Protein AF-A0A941CF32-F1 (afdb_monomer)

Structure (mmCIF, N/CA/C/O backbone):
data_AF-A0A941CF32-F1
#
_entry.id   AF-A0A941CF32-F1
#
loop_
_atom_site.group_PDB
_atom_site.id
_atom_site.type_symbol
_atom_site.label_atom_id
_atom_site.label_alt_id
_atom_site.label_comp_id
_atom_site.label_asym_id
_atom_site.label_entity_id
_atom_site.label_seq_id
_atom_site.pdbx_PDB_ins_code
_atom_site.Cartn_x
_atom_site.Cartn_y
_atom_site.Cartn_z
_atom_site.occupancy
_atom_site.B_iso_or_equiv
_atom_site.auth_seq_id
_atom_site.auth_comp_id
_atom_site.auth_asym_id
_atom_site.auth_atom_id
_atom_site.pdbx_PDB_model_num
ATOM 1 N N . MET A 1 1 ? -25.924 3.828 -7.195 1.00 36.53 1 MET A N 1
ATOM 2 C CA . MET A 1 1 ? -24.446 3.861 -7.277 1.00 36.53 1 MET A CA 1
ATOM 3 C C . MET A 1 1 ? -23.952 2.425 -7.273 1.00 36.53 1 MET A C 1
ATOM 5 O O . MET A 1 1 ? -24.348 1.684 -6.388 1.00 36.53 1 MET A O 1
ATOM 9 N N . LYS A 1 2 ? -23.211 1.990 -8.299 1.00 34.38 2 LYS A N 1
ATOM 10 C CA . LYS A 1 2 ? -22.688 0.617 -8.357 1.00 34.38 2 LYS A CA 1
ATOM 11 C C . LYS A 1 2 ? -21.436 0.548 -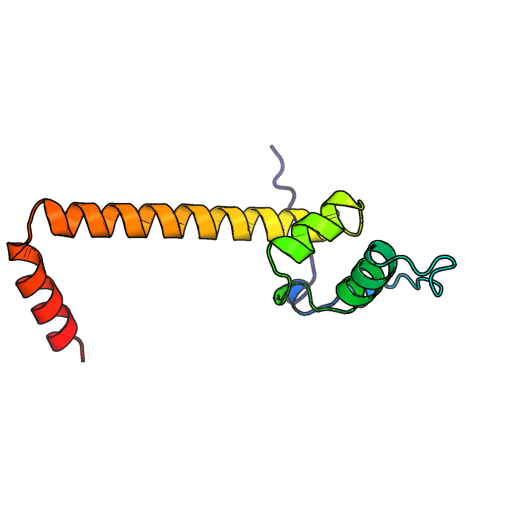7.486 1.00 34.38 2 LYS A C 1
ATOM 13 O O . LYS A 1 2 ? -20.471 1.246 -7.783 1.00 34.38 2 LYS A O 1
ATOM 18 N N . SER A 1 3 ? -21.477 -0.257 -6.429 1.00 39.31 3 SER A N 1
ATOM 19 C CA . SER A 1 3 ? -20.306 -0.626 -5.638 1.00 39.31 3 SER A CA 1
ATOM 20 C C . SER A 1 3 ? -19.255 -1.201 -6.581 1.00 39.31 3 SER A C 1
ATOM 22 O O . SER A 1 3 ? -19.470 -2.236 -7.210 1.00 39.31 3 SER A O 1
ATOM 24 N N . THR A 1 4 ? -18.139 -0.500 -6.748 1.00 43.00 4 THR A N 1
ATOM 25 C CA . THR A 1 4 ? -16.981 -1.009 -7.481 1.00 43.00 4 THR A CA 1
ATOM 26 C C . THR A 1 4 ? -16.280 -2.033 -6.596 1.00 43.00 4 THR A C 1
ATOM 28 O O . THR A 1 4 ? -15.245 -1.746 -5.996 1.00 43.00 4 THR A O 1
ATOM 31 N N . GLU A 1 5 ? -16.868 -3.224 -6.468 1.00 46.00 5 GLU A N 1
ATOM 32 C CA . GLU A 1 5 ? -16.175 -4.389 -5.927 1.00 46.00 5 GLU A CA 1
ATOM 33 C C . GLU A 1 5 ? -15.049 -4.726 -6.894 1.00 46.00 5 GLU A C 1
ATOM 35 O O . GLU A 1 5 ? -15.229 -5.369 -7.932 1.00 46.00 5 GLU A O 1
ATOM 40 N N . THR A 1 6 ? -13.864 -4.211 -6.588 1.00 52.44 6 THR A N 1
ATOM 41 C CA . THR A 1 6 ? -12.679 -4.570 -7.345 1.00 52.44 6 THR A CA 1
ATOM 42 C C . THR A 1 6 ? -12.328 -5.987 -6.917 1.00 52.44 6 THR A C 1
ATOM 44 O O . THR A 1 6 ? -11.765 -6.209 -5.851 1.00 52.44 6 THR A O 1
ATOM 47 N N . LYS A 1 7 ? -12.794 -6.954 -7.711 1.00 62.62 7 LYS A N 1
ATOM 48 C CA . LYS A 1 7 ? -12.733 -8.392 -7.444 1.00 62.62 7 LYS A CA 1
ATOM 49 C C . LYS A 1 7 ? -11.291 -8.886 -7.581 1.00 62.62 7 LYS A C 1
ATOM 51 O O . LYS A 1 7 ? -10.892 -9.412 -8.618 1.00 62.62 7 LYS A O 1
ATOM 56 N N . TYR A 1 8 ? -10.479 -8.607 -6.571 1.00 68.38 8 TYR A N 1
ATOM 57 C CA . TYR A 1 8 ? -9.125 -9.126 -6.462 1.00 68.38 8 TYR A CA 1
ATOM 58 C C . TYR A 1 8 ? -9.152 -10.570 -5.953 1.00 68.38 8 TYR A C 1
ATOM 60 O O . TYR A 1 8 ? -10.099 -10.988 -5.291 1.00 68.38 8 TYR A O 1
ATOM 68 N N . GLU A 1 9 ? -8.113 -11.343 -6.264 1.00 70.25 9 GLU A N 1
ATOM 69 C CA . GLU A 1 9 ? -7.898 -12.654 -5.642 1.00 70.25 9 GLU A CA 1
ATOM 70 C C . GLU A 1 9 ? -7.837 -12.498 -4.113 1.00 70.25 9 GLU A C 1
ATOM 72 O O . GLU A 1 9 ? -7.256 -11.524 -3.643 1.00 70.25 9 GLU A O 1
ATOM 77 N N . ASN A 1 10 ? -8.384 -13.440 -3.334 1.00 77.12 10 ASN A N 1
ATOM 78 C CA . ASN A 1 10 ? -8.557 -13.303 -1.873 1.00 77.12 10 ASN A CA 1
ATOM 79 C C . ASN A 1 10 ? -7.282 -12.912 -1.093 1.00 77.12 10 ASN A C 1
ATOM 81 O O . ASN A 1 10 ? -7.388 -12.347 -0.012 1.00 77.12 10 ASN A O 1
ATOM 85 N N . ASN A 1 11 ? -6.087 -13.168 -1.636 1.00 85.56 11 ASN A N 1
ATOM 86 C CA . ASN A 1 11 ? -4.798 -12.890 -0.998 1.00 85.56 11 ASN A CA 1
ATOM 87 C C . ASN A 1 11 ? -3.985 -11.766 -1.666 1.00 85.56 11 ASN A C 1
ATOM 89 O O . ASN A 1 11 ? -2.766 -11.699 -1.513 1.00 85.56 11 ASN A O 1
ATOM 93 N N . TRP A 1 12 ? -4.619 -10.876 -2.430 1.00 88.12 12 TRP A N 1
ATOM 94 C CA . TRP A 1 12 ? -3.907 -9.845 -3.193 1.00 88.12 12 TRP A CA 1
ATOM 95 C C . TRP A 1 12 ? -3.032 -8.912 -2.339 1.00 88.12 12 TRP A C 1
ATOM 97 O O . TRP A 1 12 ? -2.021 -8.422 -2.833 1.00 88.12 12 TRP A O 1
ATOM 107 N N . ARG A 1 13 ? -3.361 -8.703 -1.058 1.00 88.75 13 ARG A N 1
ATOM 108 C CA . ARG A 1 13 ? -2.538 -7.899 -0.134 1.00 88.75 13 ARG A CA 1
ATOM 109 C C . ARG A 1 13 ? -1.227 -8.563 0.260 1.00 88.75 13 ARG A C 1
ATOM 111 O O . ARG A 1 13 ? -0.257 -7.884 0.570 1.00 88.75 13 ARG A O 1
ATOM 118 N N . GLU A 1 14 ? -1.181 -9.887 0.233 1.00 92.69 14 GLU A N 1
ATOM 119 C CA . GLU A 1 14 ? 0.029 -10.651 0.542 1.00 92.69 14 GLU A CA 1
ATOM 120 C C . GLU A 1 14 ? 1.026 -10.644 -0.619 1.00 92.69 14 GLU A C 1
ATOM 122 O O . GLU A 1 14 ? 2.155 -11.109 -0.484 1.00 92.69 14 GLU A O 1
ATOM 127 N N . LYS A 1 15 ? 0.611 -10.121 -1.775 1.00 90.88 15 LYS A N 1
ATOM 128 C CA . LYS A 1 15 ? 1.414 -10.062 -2.988 1.00 90.88 15 LYS A CA 1
ATOM 129 C C . LYS A 1 15 ? 2.053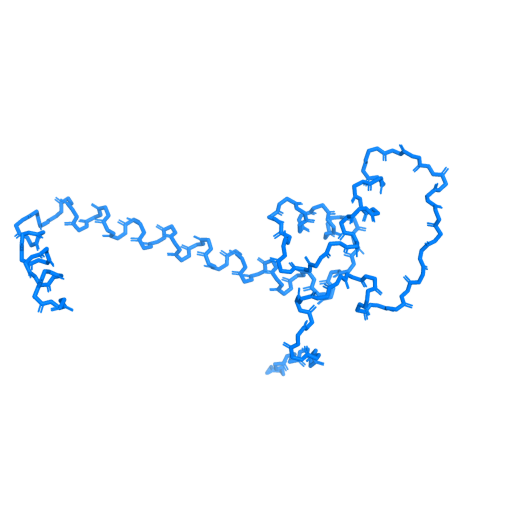 -8.692 -3.137 1.00 90.88 15 LYS A C 1
ATOM 131 O O . LYS A 1 15 ? 1.524 -7.682 -2.685 1.00 90.88 15 LYS A O 1
ATOM 136 N N . SER A 1 16 ? 3.191 -8.666 -3.815 1.00 92.69 16 SER A N 1
ATOM 137 C CA . SER A 1 16 ? 3.813 -7.421 -4.255 1.00 92.69 16 SER A CA 1
ATOM 138 C C . SER A 1 16 ? 3.109 -6.857 -5.494 1.00 92.69 16 SER A C 1
ATOM 140 O O . SER A 1 16 ? 2.415 -7.589 -6.214 1.00 92.69 16 SER A O 1
ATOM 142 N N . LEU A 1 17 ? 3.309 -5.569 -5.800 1.00 90.62 17 LEU A N 1
ATOM 143 C CA . LEU A 1 17 ? 2.774 -4.981 -7.037 1.00 90.62 17 LEU A CA 1
ATOM 144 C C . LEU A 1 17 ? 3.268 -5.720 -8.284 1.00 90.62 17 LEU A C 1
ATOM 146 O O . LEU A 1 17 ? 2.516 -5.844 -9.253 1.00 90.62 17 LEU A O 1
ATOM 150 N N . ASP A 1 18 ? 4.493 -6.237 -8.250 1.00 89.75 18 ASP A N 1
ATOM 151 C CA . ASP A 1 18 ? 5.085 -6.983 -9.360 1.00 89.75 18 ASP A CA 1
ATOM 152 C C . ASP A 1 18 ? 4.346 -8.298 -9.597 1.00 89.75 18 ASP A C 1
ATOM 154 O O . ASP A 1 18 ? 4.025 -8.639 -10.740 1.00 89.75 18 ASP A O 1
ATOM 158 N N . ASN A 1 19 ? 3.984 -9.000 -8.521 1.00 88.12 19 ASN A N 1
ATOM 159 C CA . ASN A 1 19 ? 3.193 -10.223 -8.622 1.00 88.12 19 ASN A CA 1
ATOM 160 C C . ASN A 1 19 ? 1.759 -9.944 -9.091 1.00 88.12 19 ASN A C 1
ATOM 162 O O . ASN A 1 19 ? 1.217 -10.719 -9.878 1.00 88.12 19 ASN A O 1
ATOM 166 N N . LEU A 1 20 ? 1.155 -8.840 -8.641 1.00 85.69 20 LEU A N 1
ATOM 167 C CA . LEU A 1 20 ? -0.217 -8.466 -8.995 1.00 85.69 20 LEU A CA 1
ATOM 168 C C . LEU A 1 20 ? -0.352 -7.995 -10.443 1.00 85.69 20 LEU A C 1
ATOM 170 O O . LEU A 1 20 ? -1.322 -8.331 -11.120 1.00 85.69 20 LEU A O 1
ATOM 174 N N . LYS A 1 21 ? 0.605 -7.201 -10.927 1.00 76.38 21 LYS A N 1
ATOM 175 C CA . LYS A 1 21 ? 0.560 -6.639 -12.281 1.00 76.38 21 LYS A CA 1
ATOM 176 C C . LYS A 1 21 ? 1.161 -7.557 -13.338 1.00 76.38 21 LYS A C 1
ATOM 178 O O . LYS A 1 21 ? 0.943 -7.296 -14.518 1.00 76.38 21 LYS A O 1
ATOM 183 N N . LYS A 1 22 ? 1.939 -8.576 -12.942 1.00 66.12 22 LYS A N 1
ATOM 184 C CA . LYS A 1 22 ? 2.763 -9.400 -13.851 1.00 66.12 22 LYS A CA 1
ATOM 185 C C . LYS A 1 22 ? 3.580 -8.545 -14.837 1.00 66.12 22 LYS A C 1
ATOM 187 O O . LYS A 1 22 ? 3.866 -8.967 -15.952 1.00 66.12 22 LYS A O 1
ATOM 192 N N . ALA A 1 23 ? 3.914 -7.316 -14.441 1.00 61.41 23 ALA A N 1
ATOM 193 C CA . ALA A 1 23 ? 4.540 -6.325 -15.300 1.00 61.41 23 ALA A CA 1
ATOM 194 C C . ALA A 1 23 ? 6.024 -6.237 -14.954 1.00 61.41 23 ALA A C 1
ATOM 196 O O . ALA A 1 23 ? 6.398 -5.748 -13.884 1.00 61.41 23 ALA A O 1
ATOM 197 N N . TYR A 1 24 ? 6.861 -6.708 -15.876 1.00 61.62 24 TYR A N 1
ATOM 198 C CA . TYR A 1 24 ? 8.308 -6.580 -15.777 1.00 61.62 24 TYR A CA 1
ATOM 199 C C . TYR A 1 24 ? 8.704 -5.106 -15.905 1.00 61.62 24 TYR A C 1
ATOM 201 O O . TYR A 1 24 ? 8.283 -4.434 -16.846 1.00 61.62 24 TYR A O 1
ATOM 209 N N . TRP A 1 25 ? 9.482 -4.593 -14.952 1.00 70.44 25 TRP A N 1
ATOM 210 C CA . TRP A 1 25 ? 10.134 -3.290 -15.087 1.00 70.44 25 TRP A CA 1
ATOM 211 C C . TRP A 1 25 ? 11.622 -3.505 -15.302 1.00 70.44 25 TRP A C 1
ATOM 213 O O . TRP A 1 25 ? 12.256 -4.271 -14.573 1.00 70.44 25 TRP A O 1
ATOM 223 N N . SER A 1 26 ? 12.165 -2.815 -16.302 1.00 66.44 26 SER A N 1
ATOM 224 C CA . SER A 1 26 ? 13.601 -2.728 -16.524 1.00 66.44 26 SER A CA 1
ATOM 225 C C . SER A 1 26 ? 14.295 -2.095 -15.316 1.00 66.44 26 SER A C 1
ATOM 227 O O . SER A 1 26 ? 13.678 -1.410 -14.495 1.00 66.44 26 SER A O 1
ATOM 229 N N . LYS A 1 27 ? 15.600 -2.356 -15.191 1.00 73.38 27 LYS A N 1
ATOM 230 C CA . LYS A 1 27 ? 16.444 -1.657 -14.221 1.00 73.38 27 LYS A CA 1
ATOM 231 C C . LYS A 1 27 ? 16.316 -0.143 -14.469 1.00 73.38 27 LYS A C 1
ATOM 233 O O . LYS A 1 27 ? 16.264 0.242 -15.635 1.00 73.38 27 LYS A O 1
ATOM 238 N N . PRO A 1 28 ? 16.231 0.692 -13.423 1.00 72.00 28 PRO A N 1
ATOM 239 C CA . PRO A 1 28 ? 16.102 2.125 -13.622 1.00 72.00 28 PRO A CA 1
ATOM 240 C C . PRO A 1 28 ? 17.310 2.686 -14.371 1.00 72.00 28 PRO A C 1
ATOM 242 O O . PRO A 1 28 ? 18.452 2.423 -13.999 1.00 72.00 28 PRO A O 1
ATOM 245 N N . ASP A 1 29 ? 17.046 3.498 -15.392 1.00 71.31 29 ASP A N 1
ATOM 246 C CA . ASP A 1 29 ? 18.087 4.200 -16.154 1.00 71.31 29 ASP A CA 1
ATOM 247 C C . ASP A 1 29 ? 18.725 5.339 -15.336 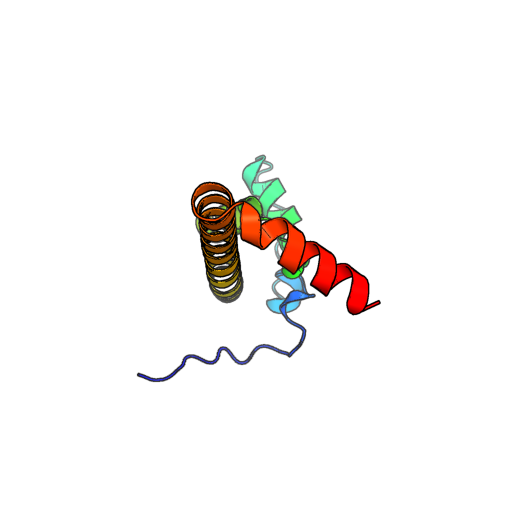1.00 71.31 29 ASP A C 1
ATOM 249 O O . ASP A 1 29 ? 19.800 5.837 -15.667 1.00 71.31 29 ASP A O 1
ATOM 253 N N . TYR A 1 30 ? 18.067 5.745 -14.242 1.00 74.31 30 TYR A N 1
ATOM 254 C CA . TYR A 1 30 ? 18.504 6.812 -13.352 1.00 74.31 30 TYR A CA 1
ATOM 255 C C . TYR A 1 30 ? 18.364 6.402 -11.881 1.00 74.31 30 TYR A C 1
ATOM 257 O O . TYR A 1 30 ? 17.284 6.069 -11.400 1.00 74.31 30 TYR A O 1
ATOM 265 N N . GLU A 1 31 ? 19.466 6.450 -11.139 1.00 79.19 31 GLU A N 1
ATOM 266 C CA . GLU A 1 31 ? 19.606 5.852 -9.804 1.00 79.19 31 GLU A CA 1
ATOM 267 C C . GLU A 1 31 ? 19.353 6.866 -8.669 1.00 79.19 31 GLU A C 1
ATOM 269 O O . GLU A 1 31 ? 20.091 6.911 -7.674 1.00 79.19 31 GLU A O 1
ATOM 274 N N . SER A 1 32 ? 18.315 7.701 -8.807 1.00 89.62 32 SER A N 1
ATOM 275 C CA . SER A 1 32 ? 17.913 8.618 -7.732 1.00 89.62 32 SER A CA 1
ATOM 276 C C . SER A 1 32 ? 17.360 7.845 -6.533 1.00 89.62 32 SER A C 1
ATOM 278 O O . SER A 1 32 ? 16.865 6.723 -6.668 1.0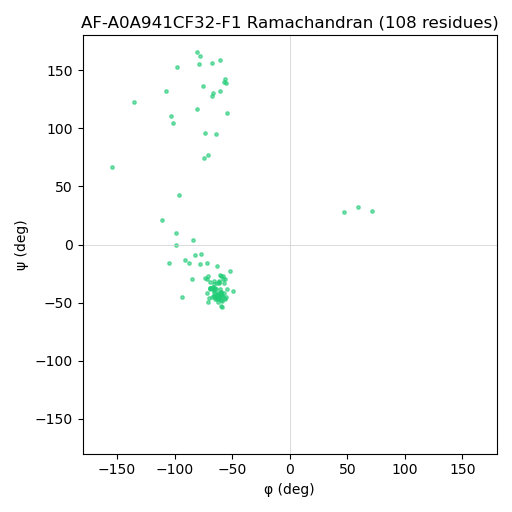0 89.62 32 SER A O 1
ATOM 280 N N . HIS A 1 33 ? 17.417 8.450 -5.345 1.00 90.94 33 HIS A N 1
ATOM 281 C CA . HIS A 1 33 ? 16.862 7.837 -4.135 1.00 90.94 33 HIS A CA 1
ATOM 282 C C . HIS A 1 33 ? 15.384 7.473 -4.308 1.00 90.94 33 HIS A C 1
ATOM 284 O O . HIS A 1 33 ? 15.004 6.346 -4.017 1.00 90.94 33 HIS A O 1
ATOM 290 N N . LEU A 1 34 ? 14.578 8.37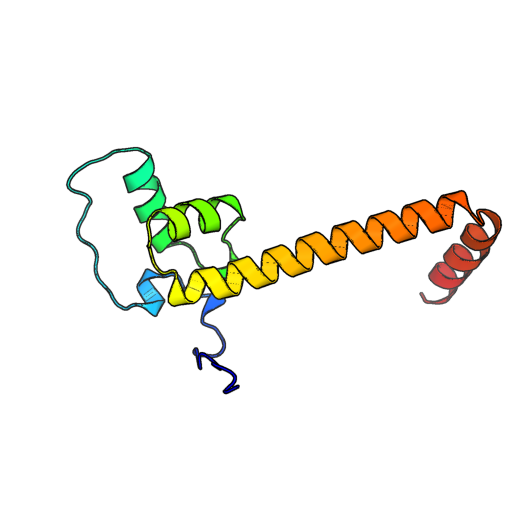6 -4.874 1.00 91.38 34 LEU A N 1
ATOM 291 C CA . LEU A 1 34 ? 13.154 8.142 -5.121 1.00 91.38 34 LEU A CA 1
ATOM 292 C C . LEU A 1 34 ? 12.912 6.950 -6.055 1.00 91.38 34 LEU A C 1
ATOM 294 O O . LEU A 1 34 ? 12.053 6.111 -5.780 1.00 91.38 34 LEU A O 1
ATOM 298 N N . VAL A 1 35 ? 13.684 6.854 -7.140 1.00 90.31 35 VAL A N 1
ATOM 299 C CA . VAL A 1 35 ? 13.565 5.748 -8.096 1.00 90.31 35 VAL A CA 1
ATOM 300 C C . VAL A 1 35 ? 13.942 4.428 -7.422 1.00 90.31 35 VAL A C 1
ATOM 302 O O . VAL A 1 35 ? 13.174 3.468 -7.491 1.00 90.31 35 VAL A O 1
ATOM 305 N N . LYS A 1 36 ? 15.059 4.385 -6.686 1.00 90.81 36 LYS A N 1
ATOM 306 C CA . LYS A 1 36 ? 15.469 3.201 -5.910 1.00 90.81 36 LYS A CA 1
ATOM 307 C C . LYS A 1 36 ? 14.389 2.762 -4.926 1.00 90.81 36 LYS A C 1
ATOM 309 O O . LYS A 1 36 ? 14.043 1.581 -4.907 1.00 90.81 36 LYS A O 1
ATOM 314 N N . THR A 1 37 ? 13.819 3.703 -4.176 1.00 93.81 37 THR A N 1
ATOM 315 C CA . THR A 1 37 ? 12.730 3.433 -3.232 1.00 93.81 37 THR A CA 1
ATOM 316 C C . THR A 1 37 ? 11.522 2.832 -3.948 1.00 93.81 37 THR A C 1
ATOM 318 O O . THR A 1 37 ? 11.048 1.772 -3.551 1.00 93.81 37 THR A O 1
ATOM 321 N N . CYS A 1 38 ? 11.072 3.413 -5.065 1.00 93.19 38 CYS A N 1
ATOM 322 C CA . CYS A 1 38 ? 9.945 2.866 -5.829 1.00 93.19 38 CYS A CA 1
ATOM 323 C C . CYS A 1 38 ? 10.215 1.436 -6.329 1.00 93.19 38 CYS A C 1
ATOM 325 O O . CYS A 1 38 ? 9.343 0.569 -6.256 1.00 93.19 38 CYS A O 1
ATOM 327 N N . HIS A 1 39 ? 11.432 1.158 -6.808 1.00 91.06 39 HIS A N 1
ATOM 328 C CA . HIS A 1 39 ? 11.825 -0.184 -7.248 1.00 91.06 39 HIS A CA 1
ATOM 329 C C . HIS A 1 39 ? 11.868 -1.208 -6.106 1.00 91.06 39 HIS A C 1
ATOM 331 O O . HIS A 1 39 ? 11.550 -2.378 -6.332 1.00 91.06 39 HIS A O 1
ATOM 337 N N . GLN A 1 40 ? 12.246 -0.790 -4.899 1.00 92.69 40 GLN A N 1
ATOM 338 C CA . GLN A 1 40 ? 12.223 -1.640 -3.708 1.00 92.69 40 GLN A CA 1
ATOM 339 C C . GLN A 1 40 ? 10.783 -1.909 -3.252 1.00 92.69 40 GLN A C 1
ATOM 341 O O . GLN A 1 40 ? 10.396 -3.070 -3.112 1.00 92.69 40 GLN A O 1
ATOM 346 N N . LEU A 1 41 ? 9.961 -0.863 -3.119 1.00 95.19 41 LEU A N 1
ATOM 347 C CA . LEU A 1 41 ? 8.573 -0.962 -2.650 1.00 95.19 41 LEU A CA 1
ATOM 348 C C . LEU A 1 41 ? 7.693 -1.818 -3.558 1.00 95.19 41 LEU A C 1
ATOM 350 O O . LEU A 1 41 ? 6.834 -2.555 -3.089 1.00 95.19 41 LEU A O 1
ATOM 354 N N . ARG A 1 42 ? 7.943 -1.809 -4.867 1.00 92.38 42 ARG A N 1
ATOM 355 C CA . ARG A 1 42 ? 7.253 -2.684 -5.825 1.00 92.38 42 ARG A CA 1
ATOM 356 C C . ARG A 1 42 ? 7.351 -4.180 -5.523 1.00 92.38 42 ARG A C 1
ATOM 358 O O . ARG A 1 42 ? 6.443 -4.920 -5.900 1.00 92.38 42 ARG A O 1
ATOM 365 N N . LYS A 1 43 ? 8.447 -4.611 -4.892 1.00 92.06 43 LYS A N 1
ATOM 366 C CA . LYS A 1 43 ? 8.722 -6.011 -4.529 1.00 92.06 43 LYS A CA 1
ATOM 367 C C . LYS A 1 43 ? 8.220 -6.363 -3.129 1.00 92.06 43 LYS A C 1
ATOM 369 O O . LYS A 1 43 ? 8.145 -7.542 -2.798 1.00 92.06 43 LYS A O 1
ATOM 374 N N . LYS A 1 44 ? 7.875 -5.355 -2.328 1.00 94.25 44 LYS A N 1
ATOM 375 C CA . LYS A 1 44 ? 7.327 -5.509 -0.983 1.00 94.25 44 LYS A CA 1
ATOM 376 C C . LYS A 1 44 ? 5.854 -5.950 -1.074 1.00 94.25 44 LYS A C 1
ATOM 378 O O . LYS A 1 44 ? 5.129 -5.432 -1.930 1.00 94.25 44 LYS A O 1
ATOM 383 N N . PRO A 1 45 ? 5.393 -6.920 -0.266 1.00 94.38 45 PRO A N 1
ATOM 384 C CA . PRO A 1 45 ? 3.973 -7.248 -0.145 1.00 94.38 45 PRO A CA 1
ATOM 385 C C . PRO A 1 45 ? 3.147 -6.035 0.285 1.00 94.38 45 PRO A C 1
ATOM 387 O O . PRO A 1 45 ? 3.577 -5.291 1.163 1.00 94.38 45 PRO A O 1
ATOM 390 N N . LEU A 1 46 ? 1.948 -5.847 -0.279 1.00 93.38 46 LEU A N 1
ATOM 391 C CA . LEU A 1 46 ? 1.129 -4.667 0.039 1.00 93.38 46 LEU A CA 1
ATOM 392 C C . LEU A 1 46 ? 0.737 -4.577 1.519 1.00 93.38 46 LEU A C 1
ATOM 394 O O . LEU A 1 46 ? 0.622 -3.478 2.041 1.00 93.38 46 LEU A O 1
ATOM 398 N N . LYS A 1 47 ? 0.558 -5.716 2.196 1.00 91.81 47 LYS A N 1
ATOM 399 C CA . LYS A 1 47 ? 0.233 -5.784 3.630 1.00 91.81 47 LYS A CA 1
ATOM 400 C C . LYS A 1 47 ? 1.324 -5.212 4.543 1.00 91.81 47 LYS A C 1
ATOM 402 O O . LYS A 1 47 ? 1.065 -4.985 5.711 1.00 91.81 47 LYS A O 1
ATOM 407 N N . GLU A 1 48 ? 2.549 -5.082 4.037 1.00 94.25 48 GLU A N 1
ATOM 408 C CA . GLU A 1 48 ? 3.692 -4.574 4.801 1.00 94.25 48 GLU A CA 1
ATOM 409 C C . GLU A 1 48 ? 3.946 -3.091 4.512 1.00 94.25 48 GLU A C 1
ATOM 411 O O . GLU A 1 48 ? 4.917 -2.532 5.016 1.00 94.25 48 GLU A O 1
ATOM 416 N N . PHE A 1 49 ? 3.154 -2.461 3.640 1.00 95.19 49 PHE A N 1
ATOM 417 C 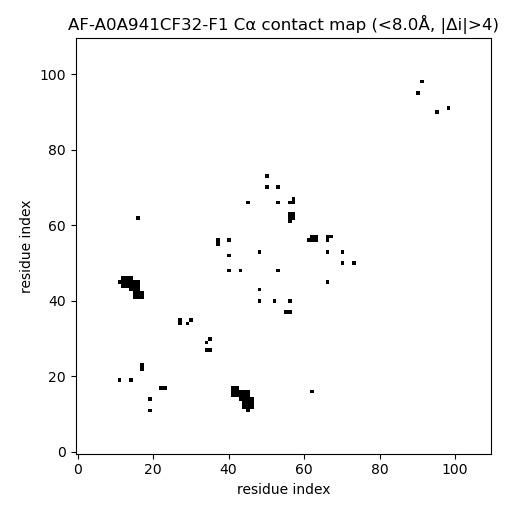CA . PHE A 1 49 ? 3.337 -1.052 3.315 1.00 95.19 49 PHE A CA 1
ATOM 418 C C . PHE A 1 49 ? 3.029 -0.185 4.529 1.00 95.19 49 PHE A C 1
ATOM 420 O O . PHE A 1 49 ? 1.952 -0.271 5.107 1.00 95.19 49 PHE A O 1
ATOM 427 N N . GLU A 1 50 ? 3.955 0.717 4.831 1.00 94.25 50 GLU A N 1
ATOM 428 C CA . GLU A 1 50 ? 3.716 1.797 5.780 1.00 94.25 50 GLU A CA 1
ATOM 429 C C . GLU A 1 50 ? 2.945 2.944 5.104 1.00 94.25 50 GLU A C 1
ATOM 431 O O . GLU A 1 50 ? 2.903 3.057 3.872 1.00 94.25 50 GLU A O 1
ATOM 436 N N . ILE A 1 51 ? 2.399 3.869 5.902 1.00 93.19 51 ILE A N 1
ATOM 437 C CA . ILE A 1 51 ? 1.719 5.076 5.389 1.00 93.19 51 ILE A CA 1
ATOM 438 C C . ILE A 1 51 ? 2.632 5.870 4.438 1.00 93.19 51 ILE A C 1
ATOM 440 O O . ILE A 1 51 ? 2.185 6.389 3.411 1.00 93.19 51 ILE A O 1
ATOM 444 N N . GLU A 1 52 ? 3.926 5.938 4.752 1.00 94.88 52 GLU A N 1
ATOM 445 C CA . GLU A 1 52 ? 4.940 6.562 3.901 1.00 94.88 52 GLU A CA 1
ATOM 446 C C . GLU A 1 52 ? 5.060 5.867 2.540 1.00 94.88 52 GLU A C 1
ATOM 448 O O . GLU A 1 52 ? 5.033 6.530 1.502 1.00 94.88 52 GLU A O 1
ATOM 453 N N . ASP A 1 53 ? 5.128 4.535 2.537 1.00 96.50 53 ASP A N 1
ATOM 454 C CA . ASP A 1 53 ? 5.259 3.731 1.322 1.00 96.50 53 ASP A CA 1
ATOM 455 C C . ASP A 1 53 ? 4.053 3.947 0.401 1.00 96.50 53 ASP A C 1
ATOM 457 O O . ASP A 1 53 ? 4.205 4.155 -0.808 1.00 96.50 53 ASP A O 1
ATOM 461 N N . LEU A 1 54 ? 2.848 3.949 0.985 1.00 95.00 54 LEU A N 1
ATOM 462 C CA . LEU A 1 54 ? 1.602 4.240 0.279 1.00 95.00 54 LEU A CA 1
ATOM 463 C C . LEU A 1 54 ? 1.640 5.642 -0.328 1.00 95.00 54 LEU A C 1
ATOM 465 O O . LEU A 1 54 ? 1.342 5.801 -1.514 1.00 95.00 54 LEU A O 1
ATOM 469 N N . ARG A 1 55 ? 2.052 6.653 0.445 1.00 95.25 55 ARG A N 1
ATOM 470 C CA . ARG A 1 55 ? 2.116 8.040 -0.026 1.00 95.25 55 ARG A CA 1
ATOM 471 C C . ARG A 1 55 ? 3.105 8.209 -1.177 1.00 95.25 55 ARG A C 1
ATOM 473 O O . ARG A 1 55 ? 2.749 8.821 -2.184 1.00 95.25 55 ARG A O 1
ATOM 480 N N . ILE A 1 56 ? 4.312 7.652 -1.057 1.00 95.75 56 ILE A N 1
ATOM 481 C CA . ILE A 1 56 ? 5.338 7.699 -2.108 1.00 95.75 56 ILE A CA 1
ATOM 482 C C . ILE A 1 56 ? 4.796 7.058 -3.386 1.00 95.75 56 ILE A C 1
ATOM 484 O O . ILE A 1 56 ? 4.795 7.681 -4.447 1.00 95.75 56 ILE A O 1
ATOM 488 N N . MET A 1 57 ? 4.299 5.826 -3.293 1.00 95.69 57 MET A N 1
ATOM 489 C CA . MET A 1 57 ? 3.904 5.047 -4.465 1.00 95.69 57 MET A CA 1
ATOM 490 C C . MET A 1 57 ? 2.654 5.608 -5.153 1.00 95.69 57 MET A C 1
ATOM 492 O O . MET A 1 57 ? 2.609 5.663 -6.384 1.00 95.69 57 MET A O 1
ATOM 496 N N . ILE A 1 58 ? 1.668 6.089 -4.387 1.00 95.00 58 ILE A N 1
ATOM 497 C CA . ILE A 1 58 ? 0.491 6.785 -4.931 1.00 95.00 58 ILE A CA 1
ATOM 498 C C . ILE A 1 58 ? 0.906 8.115 -5.569 1.00 95.00 58 ILE A C 1
ATOM 500 O O . ILE A 1 58 ? 0.480 8.400 -6.688 1.00 95.00 58 ILE A O 1
ATOM 504 N N . GLY A 1 59 ? 1.773 8.895 -4.914 1.00 94.31 59 GLY A N 1
ATOM 505 C CA . GLY A 1 59 ? 2.272 10.172 -5.435 1.00 94.31 59 GLY A CA 1
ATOM 506 C C . GLY A 1 59 ? 3.057 10.032 -6.744 1.00 94.31 59 GLY A C 1
ATOM 507 O O . GLY A 1 59 ? 2.970 10.898 -7.608 1.00 94.31 59 GLY A O 1
ATOM 508 N N . GLN A 1 60 ? 3.760 8.912 -6.933 1.00 93.88 60 GLN A N 1
ATOM 509 C CA . GLN A 1 60 ? 4.430 8.562 -8.193 1.00 93.88 60 GLN A CA 1
ATOM 510 C C . GLN A 1 60 ? 3.501 7.891 -9.224 1.00 93.88 60 GLN A C 1
ATOM 512 O O . GLN A 1 60 ? 3.957 7.473 -10.288 1.00 93.88 60 GLN A O 1
ATOM 517 N N . ASN A 1 61 ? 2.201 7.770 -8.933 1.00 92.25 61 ASN A N 1
ATOM 518 C CA . ASN A 1 61 ? 1.202 7.096 -9.769 1.00 92.25 61 ASN A CA 1
ATOM 519 C C . ASN A 1 61 ? 1.516 5.604 -10.043 1.00 92.25 61 ASN A C 1
ATOM 521 O O . ASN A 1 61 ? 1.178 5.040 -11.089 1.00 92.25 61 ASN A O 1
ATOM 525 N N . ILE A 1 62 ? 2.148 4.916 -9.088 1.00 91.31 62 ILE A N 1
ATOM 526 C CA . ILE A 1 62 ? 2.554 3.514 -9.221 1.00 91.31 62 ILE A CA 1
ATOM 527 C C . ILE A 1 62 ? 1.573 2.607 -8.480 1.00 91.31 62 ILE A C 1
ATOM 529 O O . ILE A 1 62 ? 1.595 2.463 -7.267 1.00 91.31 62 ILE A O 1
ATOM 533 N N . GLY A 1 63 ? 0.723 1.918 -9.244 1.00 88.94 63 GLY A N 1
ATOM 534 C CA . GLY A 1 63 ? -0.230 0.953 -8.673 1.00 88.94 63 GLY A CA 1
ATOM 535 C C . GLY A 1 63 ? -1.413 1.534 -7.886 1.00 88.94 63 GLY A C 1
ATOM 536 O O . GLY A 1 63 ? -1.938 0.798 -7.048 1.00 88.94 63 GLY A O 1
ATOM 537 N N . PRO A 1 64 ? -1.918 2.754 -8.175 1.00 89.25 64 PRO A N 1
ATOM 538 C CA . PRO A 1 64 ? -2.983 3.375 -7.379 1.00 89.25 64 PRO A CA 1
ATOM 539 C C . PRO A 1 64 ? -4.255 2.523 -7.313 1.00 89.25 64 PRO A C 1
ATOM 541 O O . PRO A 1 64 ? -4.933 2.519 -6.295 1.00 89.25 64 PRO A O 1
ATOM 544 N N . LYS A 1 65 ? -4.536 1.725 -8.353 1.00 88.12 65 LYS A N 1
ATOM 545 C CA . LYS A 1 65 ? -5.662 0.780 -8.389 1.00 88.12 65 LYS A CA 1
ATOM 546 C C . LYS A 1 65 ? -5.743 -0.105 -7.133 1.00 88.12 65 LYS A C 1
ATOM 548 O O . LYS A 1 65 ? -6.836 -0.344 -6.639 1.00 88.12 65 LYS A O 1
ATOM 553 N N . PHE A 1 66 ? -4.601 -0.570 -6.632 1.00 90.19 66 PHE A N 1
ATOM 554 C CA . PHE A 1 66 ? -4.523 -1.406 -5.434 1.00 90.19 66 PHE A CA 1
ATOM 555 C C . PHE A 1 66 ? -4.274 -0.562 -4.181 1.00 90.19 66 PHE A C 1
ATOM 557 O O . PHE A 1 66 ? -4.931 -0.753 -3.162 1.00 90.19 66 PHE A O 1
ATOM 564 N N . LEU A 1 67 ? -3.341 0.391 -4.273 1.00 92.31 67 LEU A N 1
ATOM 565 C CA . LEU A 1 67 ? -2.846 1.131 -3.113 1.00 92.31 67 LEU A CA 1
ATOM 566 C C . LEU A 1 67 ? -3.852 2.136 -2.550 1.00 92.31 67 LEU A C 1
ATOM 568 O O . LEU A 1 67 ? -3.850 2.364 -1.349 1.00 92.31 67 LEU A O 1
ATOM 572 N N . VAL A 1 68 ? -4.732 2.711 -3.375 1.00 91.62 68 VAL A N 1
ATOM 573 C CA . VAL A 1 68 ? -5.753 3.657 -2.892 1.00 91.62 68 VAL A CA 1
ATOM 574 C C . VAL A 1 68 ? -6.748 2.957 -1.969 1.00 91.62 68 VAL A C 1
ATOM 576 O O . VAL A 1 68 ? -7.119 3.515 -0.943 1.00 91.62 68 VAL A O 1
ATOM 579 N N . SER A 1 69 ? -7.150 1.723 -2.291 1.00 90.12 69 SER A N 1
ATOM 580 C CA . SER A 1 69 ? -8.031 0.942 -1.417 1.00 90.12 69 SER A CA 1
ATOM 581 C C . SER A 1 69 ? -7.370 0.644 -0.072 1.00 90.12 69 SER A C 1
ATOM 583 O O . SER A 1 69 ? -8.008 0.836 0.955 1.00 90.12 69 SER A O 1
ATOM 585 N N . VAL A 1 70 ? -6.089 0.252 -0.078 1.00 91.75 70 VAL A N 1
ATOM 586 C CA . VAL A 1 70 ? -5.318 0.026 1.158 1.00 91.75 70 VAL A CA 1
ATOM 587 C C . VAL A 1 70 ? -5.202 1.323 1.963 1.00 91.75 70 VAL A C 1
ATOM 589 O O . VAL A 1 70 ? -5.557 1.343 3.132 1.00 91.75 70 VAL A O 1
ATOM 592 N N . ALA A 1 71 ? -4.813 2.433 1.331 1.00 92.38 71 ALA A N 1
ATOM 593 C CA . ALA A 1 71 ? -4.654 3.718 2.009 1.00 92.38 71 ALA A CA 1
ATOM 594 C C . ALA A 1 71 ? -5.952 4.235 2.646 1.00 92.38 71 ALA A C 1
ATOM 596 O O . ALA A 1 71 ? -5.915 4.785 3.739 1.00 92.38 71 ALA A O 1
ATOM 597 N N . ILE A 1 72 ? -7.105 4.056 1.993 1.00 91.75 72 ILE A N 1
ATOM 598 C CA . ILE A 1 72 ? -8.400 4.448 2.571 1.00 91.75 72 ILE A CA 1
ATOM 599 C C . ILE A 1 72 ? -8.716 3.632 3.827 1.00 91.75 72 ILE A C 1
ATOM 601 O O . ILE A 1 72 ? -9.295 4.172 4.764 1.00 91.75 72 ILE A O 1
ATOM 605 N N . GLU A 1 73 ? -8.385 2.344 3.845 1.00 89.81 73 GLU A N 1
ATOM 606 C CA . GLU A 1 73 ? -8.605 1.502 5.020 1.00 89.81 73 GLU A CA 1
ATOM 607 C C . GLU A 1 73 ? -7.667 1.876 6.164 1.00 89.81 73 GLU A C 1
ATOM 609 O O . GLU A 1 73 ? -8.152 2.115 7.264 1.00 89.81 73 GLU A O 1
ATOM 614 N N . GLU A 1 74 ? -6.376 2.064 5.887 1.00 89.50 74 GLU A N 1
ATOM 615 C CA . GLU A 1 74 ? -5.408 2.539 6.887 1.00 89.50 74 GLU A CA 1
ATOM 616 C C . GLU A 1 74 ? -5.823 3.889 7.490 1.00 89.50 74 GLU A C 1
ATOM 618 O O . GLU A 1 74 ? -5.766 4.088 8.701 1.00 89.50 74 GLU A O 1
ATOM 623 N N . LEU A 1 75 ? -6.313 4.821 6.664 1.00 88.12 75 LEU A N 1
ATOM 624 C CA . LEU A 1 75 ? -6.816 6.111 7.143 1.00 88.12 75 LEU A CA 1
ATOM 625 C C . LEU A 1 75 ? -8.055 5.963 8.034 1.00 88.12 75 LEU A C 1
ATOM 627 O O . LEU A 1 75 ? -8.197 6.702 9.004 1.00 88.12 75 LEU A O 1
ATOM 631 N N . LYS A 1 76 ? -8.956 5.028 7.718 1.00 87.56 76 LYS A N 1
ATOM 632 C CA . LYS A 1 76 ? -10.140 4.765 8.548 1.00 87.56 76 LYS A CA 1
ATOM 633 C C . LYS A 1 76 ? -9.759 4.169 9.896 1.00 87.56 76 LYS A C 1
ATOM 635 O O . LYS A 1 76 ? -10.292 4.621 10.902 1.00 87.56 76 LYS A O 1
ATOM 640 N N . GLU A 1 77 ? -8.854 3.194 9.907 1.00 87.44 77 GLU A N 1
ATOM 641 C CA . GLU A 1 77 ? -8.350 2.584 11.140 1.00 87.44 77 GLU A CA 1
ATOM 642 C C . GLU A 1 77 ? -7.622 3.614 12.005 1.00 87.44 77 GLU A C 1
ATOM 644 O O . GLU A 1 77 ? -7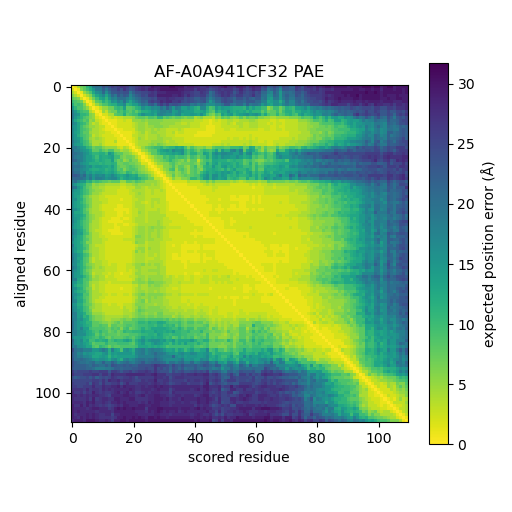.846 3.677 13.211 1.00 87.44 77 GLU A O 1
ATOM 649 N N . ASN A 1 78 ? -6.815 4.486 11.394 1.00 87.19 78 ASN A N 1
ATOM 650 C CA . ASN A 1 78 ? -6.136 5.564 12.107 1.00 87.19 78 ASN A CA 1
ATOM 651 C C . ASN A 1 78 ? -7.141 6.507 12.797 1.00 87.19 78 ASN A C 1
ATOM 653 O O . ASN A 1 78 ? -7.094 6.661 14.016 1.00 87.19 78 ASN A O 1
ATOM 657 N N . ILE A 1 79 ? -8.119 7.032 12.050 1.00 84.69 79 ILE A N 1
ATOM 658 C CA . ILE A 1 79 ? -9.165 7.907 12.606 1.00 84.69 79 ILE A CA 1
ATOM 659 C C . ILE A 1 79 ? -9.960 7.192 13.706 1.00 84.69 79 ILE A C 1
ATOM 661 O O . ILE A 1 79 ? -10.261 7.782 14.742 1.00 84.69 79 ILE A O 1
ATOM 665 N N . LEU A 1 80 ? -10.324 5.924 13.499 1.00 84.38 80 LEU A N 1
ATOM 666 C CA . LEU A 1 80 ? -11.070 5.155 14.491 1.00 84.38 80 LEU A CA 1
ATOM 667 C C . LEU A 1 80 ? -10.268 4.988 15.787 1.00 84.38 80 LEU A C 1
ATOM 669 O O . LEU A 1 80 ? -10.818 5.183 16.870 1.00 84.38 80 LEU A O 1
ATOM 673 N N . ASN A 1 81 ? -8.978 4.674 15.681 1.00 83.38 81 ASN A N 1
ATOM 674 C CA . ASN A 1 81 ? -8.094 4.548 16.833 1.00 83.38 81 ASN A CA 1
ATOM 675 C C . ASN A 1 81 ? -7.977 5.870 17.596 1.00 83.38 81 ASN A C 1
ATOM 677 O O . ASN A 1 81 ? -8.128 5.865 18.816 1.00 83.38 81 ASN A O 1
ATOM 681 N N . GLU A 1 82 ? -7.786 6.995 16.901 1.00 84.50 82 GLU A N 1
ATOM 682 C CA . GLU A 1 82 ? -7.762 8.325 17.526 1.00 84.50 82 GLU A CA 1
ATOM 683 C C . GLU A 1 82 ? -9.064 8.620 18.289 1.00 84.50 82 GLU A C 1
ATOM 685 O O . GLU A 1 82 ? -9.026 9.035 19.448 1.00 84.50 82 GLU A O 1
ATOM 690 N N . LEU A 1 83 ? -10.224 8.334 17.688 1.00 83.44 83 LEU A N 1
ATOM 691 C CA . LEU A 1 83 ? -11.527 8.547 18.328 1.00 83.44 83 LEU A CA 1
ATOM 692 C C . LEU A 1 83 ? -11.744 7.645 19.551 1.00 83.44 83 LEU A C 1
ATOM 694 O O . LEU A 1 83 ? -12.323 8.081 20.548 1.00 83.44 83 LEU A O 1
ATOM 698 N N . ILE A 1 84 ? -11.296 6.388 19.499 1.00 84.19 84 ILE A N 1
ATOM 699 C CA . ILE A 1 84 ? -11.365 5.475 20.647 1.00 84.19 84 ILE A CA 1
ATOM 700 C C . ILE A 1 84 ? -10.487 5.995 21.789 1.00 84.19 84 ILE A C 1
ATOM 702 O O . ILE A 1 84 ? -10.953 6.021 22.928 1.00 84.19 84 ILE A O 1
ATOM 706 N N . GLN A 1 85 ? -9.261 6.446 21.500 1.00 80.69 85 GLN A N 1
ATOM 707 C CA . GLN A 1 85 ? -8.373 7.016 22.520 1.00 80.69 85 GLN A CA 1
ATOM 708 C C . GLN A 1 85 ? -8.981 8.265 23.159 1.00 80.69 85 GLN A C 1
ATOM 710 O O . GLN A 1 85 ? -9.046 8.350 24.382 1.00 80.69 85 GLN A O 1
ATOM 715 N N . GLN A 1 86 ? -9.535 9.174 22.355 1.00 83.12 86 GLN A N 1
ATOM 716 C CA . GLN A 1 86 ? -10.203 10.367 22.872 1.00 83.12 86 GLN A CA 1
ATOM 717 C C . GLN A 1 86 ? -11.384 10.015 23.794 1.00 83.12 86 GLN A C 1
ATOM 719 O O . GLN A 1 86 ? -11.552 10.621 24.850 1.00 83.12 86 GLN A O 1
ATOM 724 N N . ASN A 1 87 ? -12.200 9.022 23.430 1.00 79.31 87 ASN A N 1
ATOM 725 C CA . ASN A 1 87 ? -13.314 8.581 24.273 1.00 79.31 87 ASN A CA 1
ATOM 726 C C . ASN A 1 87 ? -12.840 7.940 25.587 1.00 79.31 87 ASN A C 1
ATOM 728 O O . ASN A 1 87 ? -13.463 8.166 26.625 1.00 79.31 87 ASN A O 1
ATOM 732 N N . LEU A 1 88 ? -11.748 7.169 25.559 1.00 78.25 88 LEU A N 1
ATOM 733 C CA . LEU A 1 88 ? -11.142 6.605 26.768 1.00 78.25 88 LEU A CA 1
ATOM 734 C C . LEU A 1 88 ? -10.618 7.714 27.691 1.00 78.25 88 LEU A C 1
ATOM 736 O O . LEU A 1 88 ? -10.944 7.719 28.877 1.00 78.25 88 LEU A O 1
ATOM 740 N N . GLU A 1 89 ? -9.910 8.707 27.152 1.00 80.00 89 GLU A N 1
ATOM 741 C CA . GLU A 1 89 ? -9.438 9.870 27.916 1.00 80.00 89 GLU A CA 1
ATOM 742 C C . GLU A 1 89 ? -10.595 10.659 28.551 1.00 80.00 89 GLU A C 1
ATOM 744 O O . GLU A 1 89 ? -10.516 11.061 29.712 1.00 80.00 89 GLU A O 1
ATOM 749 N N . LEU A 1 90 ? -11.705 10.840 27.829 1.00 72.00 90 LEU A N 1
ATOM 750 C CA . LEU A 1 90 ? -12.904 11.500 28.355 1.00 72.00 90 LEU A CA 1
ATOM 751 C C . LEU A 1 90 ? -13.614 10.666 29.431 1.00 72.00 90 LEU A C 1
ATOM 753 O O . LEU A 1 90 ? -14.212 11.236 30.347 1.00 72.00 90 LEU A O 1
ATOM 757 N N . SER A 1 91 ? -13.560 9.334 29.343 1.00 63.28 91 SER A N 1
ATOM 758 C CA . SER A 1 91 ? -14.108 8.445 30.376 1.00 63.28 91 SER A CA 1
ATOM 759 C C . SER A 1 91 ? -13.291 8.501 31.671 1.00 63.28 91 SER A C 1
ATOM 761 O O . SER A 1 91 ? -13.862 8.563 32.759 1.00 63.28 91 SER A O 1
ATOM 763 N N . ASP A 1 92 ? -11.967 8.615 31.547 1.00 62.09 92 ASP A N 1
ATOM 764 C CA . ASP A 1 92 ? -11.038 8.770 32.666 1.00 62.09 92 ASP A CA 1
ATOM 765 C C . ASP A 1 92 ? -11.222 10.105 33.403 1.00 62.09 92 ASP A C 1
ATOM 767 O O . ASP A 1 92 ? -10.992 10.183 34.610 1.00 62.09 92 ASP A O 1
ATOM 771 N N . GLN A 1 93 ? -11.634 11.153 32.681 1.00 65.56 93 GLN A N 1
ATOM 772 C CA . GLN A 1 93 ? -11.821 12.503 33.220 1.00 65.56 93 GLN A CA 1
ATOM 773 C C . GLN A 1 93 ? -13.195 12.726 33.866 1.00 65.56 93 GLN A C 1
ATOM 775 O O . GLN A 1 93 ? -13.298 13.535 34.785 1.00 65.56 93 GLN A O 1
ATOM 780 N N . ASN A 1 94 ? -14.243 12.034 33.402 1.00 64.44 94 ASN A N 1
ATOM 781 C CA . ASN A 1 94 ? -15.626 12.334 33.792 1.00 64.44 94 ASN A CA 1
ATOM 782 C C . ASN A 1 94 ? -16.253 11.3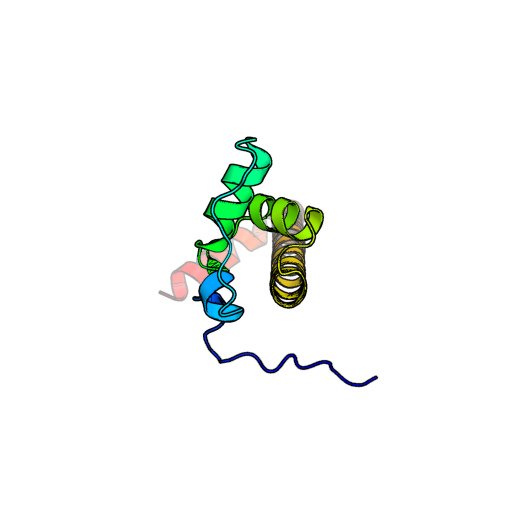48 34.793 1.00 64.44 94 ASN A C 1
ATOM 784 O O . ASN A 1 94 ? -17.278 11.689 35.377 1.00 64.44 94 ASN A O 1
ATOM 788 N N . ALA A 1 95 ? -15.686 10.153 34.996 1.00 63.78 95 ALA A N 1
ATOM 789 C CA . ALA A 1 95 ? -16.194 9.180 35.973 1.00 63.78 95 ALA A CA 1
ATOM 790 C C . ALA A 1 95 ? -15.082 8.224 36.465 1.00 63.78 95 ALA A C 1
ATOM 792 O O . ALA A 1 95 ? -15.112 7.026 36.163 1.00 63.78 95 ALA A O 1
ATOM 793 N N . PRO A 1 96 ? -14.077 8.728 37.208 1.00 64.31 96 PRO A N 1
ATOM 794 C CA . PRO A 1 96 ? -12.952 7.922 37.681 1.00 64.31 96 PRO A CA 1
ATOM 795 C C . PRO A 1 96 ? -13.385 6.750 38.578 1.00 64.31 96 PRO A C 1
ATOM 797 O O . PRO A 1 96 ? -12.716 5.719 38.578 1.00 64.31 96 PRO A O 1
ATOM 800 N N . GLU A 1 97 ? -14.521 6.852 39.276 1.00 65.25 97 GLU A N 1
ATOM 801 C CA . GLU A 1 97 ? -15.123 5.758 40.053 1.00 65.25 97 GLU A CA 1
ATOM 802 C C . GLU A 1 97 ? -15.506 4.519 39.222 1.00 65.25 97 GLU A C 1
ATOM 804 O O . GLU A 1 97 ? -15.487 3.405 39.744 1.00 65.25 97 GLU A O 1
ATOM 809 N N . LEU A 1 98 ? -15.791 4.666 37.923 1.00 62.34 98 LEU A N 1
ATOM 810 C CA . LEU A 1 98 ? -16.145 3.531 37.062 1.00 62.34 98 LEU A CA 1
ATOM 811 C C . LEU A 1 98 ? -14.912 2.714 36.637 1.00 62.34 98 LEU A C 1
ATOM 813 O O . LEU A 1 98 ? -15.055 1.560 36.234 1.00 62.34 98 LEU A O 1
ATOM 817 N N . LYS A 1 99 ? -13.685 3.252 36.763 1.00 62.72 99 LYS A N 1
ATOM 818 C CA . LYS A 1 99 ? -12.452 2.500 36.451 1.00 62.72 99 LYS A CA 1
ATOM 819 C C . LYS A 1 99 ? -12.284 1.260 37.321 1.00 62.72 99 LYS A C 1
ATOM 821 O O . LYS A 1 99 ? -11.897 0.216 36.800 1.00 62.72 99 LYS A O 1
ATOM 826 N N . GLU A 1 100 ? -12.558 1.365 38.620 1.00 62.62 100 GLU A N 1
ATOM 827 C CA . GLU A 1 100 ? -12.413 0.232 39.544 1.00 62.62 100 GLU A CA 1
ATOM 828 C C . GLU A 1 100 ? -13.423 -0.883 39.231 1.00 62.62 100 GLU A C 1
ATOM 830 O O . GLU A 1 100 ? -13.066 -2.062 39.261 1.00 62.62 100 GLU A O 1
ATOM 835 N N . GLU A 1 101 ? -14.647 -0.527 38.827 1.00 64.69 101 GLU A N 1
ATOM 836 C CA . GLU A 1 101 ? -15.665 -1.486 38.376 1.00 64.69 101 GLU A CA 1
ATOM 837 C C . GLU A 1 101 ? -15.263 -2.195 37.072 1.00 64.69 101 GLU A C 1
ATOM 839 O O . GLU A 1 101 ? -15.378 -3.420 36.967 1.00 64.69 101 GLU A O 1
ATOM 844 N N . PHE A 1 102 ? -14.741 -1.455 36.086 1.00 63.16 102 PHE A N 1
ATOM 845 C CA . PHE A 1 102 ? -14.304 -2.031 34.810 1.00 63.16 102 PHE A CA 1
ATOM 846 C C . PHE A 1 102 ? -13.051 -2.909 34.947 1.00 63.16 102 PHE A C 1
ATOM 848 O O . PHE A 1 102 ? -12.966 -3.947 34.287 1.00 63.16 102 PHE A O 1
ATOM 855 N N . GLU A 1 103 ? -12.087 -2.549 35.798 1.00 63.12 103 GLU A N 1
ATOM 856 C CA . GLU A 1 103 ? -10.929 -3.405 36.102 1.00 63.12 103 GLU A CA 1
ATOM 857 C C . GLU A 1 103 ? -11.337 -4.672 36.874 1.00 63.12 103 GLU A C 1
ATOM 859 O O . GLU A 1 103 ? -10.860 -5.770 36.565 1.00 63.12 103 GLU A O 1
ATOM 864 N N . GLY A 1 104 ? -12.302 -4.563 37.796 1.00 63.94 104 GLY A N 1
ATOM 865 C CA . GLY A 1 104 ? -12.910 -5.716 38.463 1.00 63.94 104 GLY A CA 1
ATOM 866 C C . GLY A 1 104 ? -13.559 -6.688 37.472 1.00 63.94 104 GLY A C 1
ATOM 867 O O . GLY A 1 104 ? -13.304 -7.894 37.521 1.00 63.94 104 GLY A O 1
ATOM 868 N N . LEU A 1 105 ? -14.308 -6.167 36.497 1.00 60.00 105 LEU A N 1
ATOM 869 C CA . LEU A 1 105 ? -14.918 -6.951 35.417 1.00 60.00 105 LEU A CA 1
ATOM 870 C C . LEU A 1 105 ? -13.881 -7.636 34.514 1.00 60.00 105 LEU A C 1
ATOM 872 O O . LEU A 1 105 ? -14.034 -8.818 34.213 1.00 60.00 105 LEU A O 1
ATOM 876 N N . LYS A 1 106 ? -12.791 -6.955 34.132 1.00 59.81 106 LYS A N 1
ATOM 877 C CA . LYS A 1 106 ? -11.699 -7.563 33.340 1.00 59.81 106 LYS A CA 1
ATOM 878 C C . LYS A 1 106 ? -10.998 -8.702 34.082 1.00 59.81 106 LYS A C 1
ATOM 880 O O . LYS A 1 106 ? -10.563 -9.663 33.448 1.00 59.81 106 LYS A O 1
ATOM 885 N N . SER A 1 107 ? -10.899 -8.618 35.410 1.00 57.03 107 SER A N 1
ATOM 886 C CA . SER A 1 107 ? -10.300 -9.676 36.233 1.00 57.03 107 SER A CA 1
ATOM 887 C C . SER A 1 107 ? -11.197 -10.912 36.380 1.00 57.03 107 SER A C 1
ATOM 889 O O . SER A 1 107 ? -10.688 -12.025 36.483 1.00 57.03 107 SER A O 1
ATOM 891 N N . SER A 1 108 ? -12.521 -10.732 36.317 1.00 54.53 108 SER A N 1
ATOM 892 C CA . SER A 1 108 ? -13.513 -11.806 36.458 1.00 54.53 108 SER A CA 1
ATOM 893 C C . SER A 1 108 ? -13.764 -12.597 35.165 1.00 54.53 108 SER A C 1
ATOM 895 O O . SER A 1 108 ? -14.463 -13.607 35.205 1.00 54.53 108 SER A O 1
ATOM 897 N N . VAL A 1 109 ? -13.231 -12.137 34.028 1.00 52.94 109 VAL A N 1
ATOM 898 C CA . VAL A 1 109 ? -13.382 -12.762 32.696 1.00 52.94 109 VAL A CA 1
ATOM 899 C C . VAL A 1 109 ? -12.151 -13.620 32.324 1.00 52.94 109 VAL A C 1
ATOM 901 O O . VAL A 1 109 ? -12.030 -14.078 31.190 1.00 52.94 109 VAL A O 1
ATOM 904 N N . ARG A 1 110 ? -11.231 -13.868 33.269 1.00 42.66 110 ARG A N 1
ATOM 905 C CA . ARG A 1 110 ? -10.135 -14.841 33.100 1.00 42.66 110 ARG A CA 1
ATOM 906 C C . ARG A 1 110 ? -10.551 -16.267 33.425 1.00 42.66 110 ARG A C 1
ATOM 908 O O . ARG A 1 110 ? -11.234 -16.459 34.452 1.00 42.66 110 ARG A O 1
#

Mean predicted aligned error: 11.57 Å

Foldseek 3Di:
DDPPPVDDDPCQQQAALCVRVVDDDDDDPDDDPLVVLLVVRRRDRNVPDDLVSLCSCVVVVHPCVPSVVVNVVVVVVVVVVVVVVVVVVVCCVPCVVCVVVVVVVVVVVD

Radius of gyration: 21.05 Å; Cα contacts (8 Å, |Δi|>4): 54; chains: 1; bounding box: 44×27×57 Å

pLDDT: mean 79.29, std 15.65, range [34.38, 96.5]

Secondary structure (DSSP, 8-state):
---------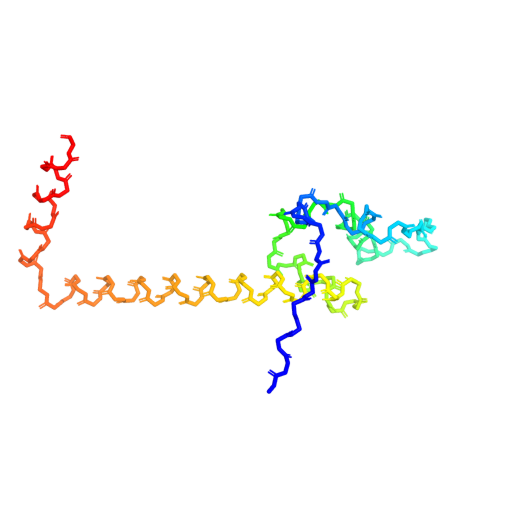TTGGGSBHHHHH----PPPSS--HHHHHHHHHTTSBGGG--HHHHHHHHHTTSSHHHHHHHHHHHHHHHHHHHHHHHHHHHHHHH-THHHHHHHHHHHHT-

Sequence (110 aa):
MKSTETKYENNWREKSLDNLKKAYWSKPDYESHLVKTCHQLRKKPLKEFEIEDLRIMIGQNIGPKFLVSVAIEELKENILNELIQQNLELSDQNAPELKEEFEGLKSSVR

Solvent-accessible surface area (backbone atoms only — not comparable to full-atom values): 6655 Å² total; per-residue (Å²): 134,83,80,82,76,76,86,62,64,97,60,56,48,74,32,18,55,42,72,73,63,71,56,88,74,77,82,74,94,59,88,45,71,68,51,51,49,53,63,53,54,35,68,39,32,54,74,72,56,48,76,64,54,47,50,53,33,46,74,71,66,53,58,44,88,59,46,51,61,50,51,55,50,54,51,49,52,50,54,50,51,53,52,51,50,52,52,51,54,51,45,60,72,74,44,58,78,53,52,62,56,53,54,52,52,62,64,69,74,110